Protein AF-A0A9R1AU68-F1 (afdb_monomer)

Structure (mmCIF, N/CA/C/O backbone):
data_AF-A0A9R1AU68-F1
#
_entry.id   AF-A0A9R1AU68-F1
#
loop_
_atom_site.group_PDB
_atom_site.id
_atom_site.type_symbol
_atom_site.label_atom_id
_atom_site.label_alt_id
_atom_site.label_comp_id
_atom_site.label_asym_id
_atom_site.label_entity_id
_atom_site.label_seq_id
_atom_site.pdbx_PDB_ins_code
_atom_site.Cartn_x
_atom_site.Cartn_y
_atom_site.Cartn_z
_atom_site.occupancy
_atom_site.B_iso_or_equiv
_atom_site.auth_seq_id
_atom_site.auth_comp_id
_atom_site.auth_asym_id
_atom_site.auth_atom_id
_atom_site.pdbx_PDB_model_num
ATOM 1 N N . MET A 1 1 ? 6.786 7.849 -30.539 1.00 40.97 1 MET A N 1
ATOM 2 C CA . MET A 1 1 ? 6.833 7.683 -29.072 1.00 40.97 1 MET A CA 1
ATOM 3 C C . MET A 1 1 ? 7.904 8.621 -28.549 1.00 40.97 1 MET A C 1
ATOM 5 O O . MET A 1 1 ? 9.066 8.434 -28.886 1.00 40.97 1 MET A O 1
ATOM 9 N N . SER A 1 2 ? 7.522 9.688 -27.854 1.00 47.50 2 SER A N 1
ATOM 10 C CA . SER A 1 2 ? 8.462 10.608 -27.208 1.00 47.50 2 SER A CA 1
ATOM 11 C C . SER A 1 2 ? 9.146 9.874 -26.053 1.00 47.50 2 SER A C 1
ATOM 13 O O . SER A 1 2 ? 8.562 9.689 -24.989 1.00 47.50 2 SER A O 1
ATOM 15 N N . ASN A 1 3 ? 10.365 9.390 -26.290 1.00 58.72 3 ASN A N 1
ATOM 16 C CA . ASN A 1 3 ? 11.184 8.774 -25.253 1.00 58.72 3 ASN A CA 1
ATOM 17 C C . ASN A 1 3 ? 11.688 9.873 -24.313 1.00 58.72 3 ASN A C 1
ATOM 19 O O . ASN A 1 3 ? 12.640 10.582 -24.629 1.00 58.72 3 ASN A O 1
ATOM 23 N N . LEU A 1 4 ? 11.021 10.021 -23.169 1.00 64.69 4 LEU A N 1
ATOM 24 C CA . LEU A 1 4 ? 11.494 10.838 -22.054 1.00 64.69 4 LEU A CA 1
ATOM 25 C C . LEU A 1 4 ? 12.807 10.236 -21.539 1.00 64.69 4 LEU A C 1
ATOM 27 O O . LEU A 1 4 ? 12.829 9.089 -21.092 1.00 64.69 4 LEU A O 1
ATOM 31 N N . TYR A 1 5 ? 13.900 10.994 -21.595 1.00 78.06 5 TYR A N 1
ATOM 32 C CA . TYR A 1 5 ? 15.223 10.534 -21.169 1.00 78.06 5 TYR A CA 1
ATOM 33 C C . TYR A 1 5 ? 15.871 11.528 -20.199 1.00 78.06 5 TYR A C 1
ATOM 35 O O . TYR A 1 5 ? 15.622 12.732 -20.239 1.00 78.06 5 TYR A O 1
ATOM 43 N N . GLY A 1 6 ? 16.720 11.027 -19.301 1.00 84.81 6 GLY A N 1
ATOM 44 C CA . GLY A 1 6 ? 17.531 11.866 -18.420 1.00 84.81 6 GLY A CA 1
ATOM 45 C C . GLY A 1 6 ? 16.727 12.624 -17.354 1.00 84.81 6 GLY A C 1
ATOM 46 O O . GLY A 1 6 ? 16.133 12.014 -16.465 1.00 84.81 6 GLY A O 1
ATOM 47 N N . MET A 1 7 ? 16.786 13.960 -17.385 1.00 83.31 7 MET A N 1
ATOM 48 C CA . MET A 1 7 ? 16.254 14.831 -16.326 1.00 83.31 7 MET A CA 1
ATOM 49 C C . MET A 1 7 ? 14.722 14.839 -16.282 1.00 83.31 7 MET A C 1
ATOM 51 O O . MET A 1 7 ? 14.153 14.719 -15.201 1.00 83.31 7 MET A O 1
ATOM 55 N N . GLU A 1 8 ? 14.058 14.910 -17.436 1.00 82.00 8 GLU A N 1
ATOM 56 C CA . GLU A 1 8 ? 12.591 14.954 -17.522 1.00 82.00 8 GLU A CA 1
ATOM 57 C C . GLU A 1 8 ? 11.957 13.688 -16.944 1.00 82.00 8 GLU A C 1
ATOM 59 O O . GLU A 1 8 ? 11.039 13.759 -16.127 1.00 82.00 8 GLU A O 1
ATOM 64 N N . LEU A 1 9 ? 12.513 12.522 -17.291 1.00 78.94 9 LEU A N 1
ATOM 65 C CA . LEU A 1 9 ? 12.066 11.240 -16.755 1.00 78.94 9 LEU A CA 1
ATOM 66 C C . LEU A 1 9 ? 12.232 11.183 -15.230 1.00 78.94 9 LEU A C 1
ATOM 68 O O . LEU A 1 9 ? 11.314 1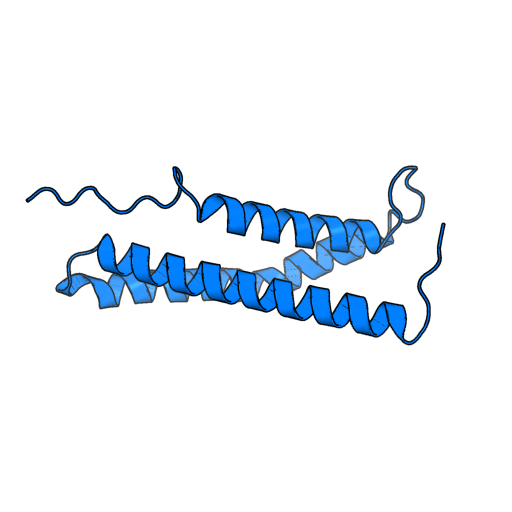0.771 -14.524 1.00 78.94 9 LEU A O 1
ATOM 72 N N . LYS A 1 10 ? 13.376 11.638 -14.702 1.00 81.38 10 LYS A N 1
ATOM 73 C CA . LYS A 1 10 ? 13.616 11.686 -13.251 1.00 81.38 10 LYS A CA 1
ATOM 74 C C . LYS A 1 10 ? 12.627 12.603 -12.536 1.00 81.38 10 LYS A C 1
ATOM 76 O O . LYS A 1 10 ? 12.128 12.227 -11.478 1.00 81.38 10 LYS A O 1
ATOM 81 N N . VAL A 1 11 ? 12.329 13.775 -13.102 1.00 86.38 11 VAL A N 1
ATOM 82 C CA . VAL A 1 11 ? 11.348 14.710 -12.532 1.00 86.38 11 VAL A CA 1
ATOM 83 C C . VAL A 1 11 ? 9.956 14.080 -12.518 1.00 86.38 11 VAL A C 1
ATOM 85 O O . VAL A 1 11 ? 9.316 14.063 -11.469 1.00 86.38 11 VAL A O 1
ATOM 88 N N . LEU A 1 12 ? 9.512 13.491 -13.632 1.00 84.75 12 LEU A N 1
ATOM 89 C CA . LEU A 1 12 ? 8.199 12.844 -13.717 1.00 84.75 12 LEU A CA 1
ATOM 90 C C . LEU A 1 12 ? 8.062 11.657 -12.759 1.00 84.75 12 LEU A C 1
ATOM 92 O O . LEU A 1 12 ? 7.053 11.553 -12.064 1.00 84.75 12 LEU A O 1
ATOM 96 N N . ILE A 1 13 ? 9.076 10.792 -12.668 1.00 82.81 13 ILE A N 1
ATOM 97 C CA . ILE A 1 13 ? 9.078 9.664 -11.723 1.00 82.81 13 ILE A CA 1
ATOM 98 C C . ILE A 1 13 ? 9.012 10.170 -10.280 1.00 82.81 13 ILE A C 1
ATOM 100 O O . ILE A 1 13 ? 8.318 9.578 -9.452 1.00 82.81 13 ILE A O 1
ATOM 104 N N . ASN A 1 14 ? 9.704 11.267 -9.964 1.00 87.25 14 ASN A N 1
ATOM 105 C CA . ASN A 1 14 ? 9.688 11.835 -8.621 1.00 87.25 14 ASN A CA 1
ATOM 106 C C . ASN A 1 14 ? 8.312 12.433 -8.284 1.00 87.25 14 ASN A C 1
ATOM 108 O O . ASN A 1 14 ? 7.751 12.112 -7.240 1.00 87.25 14 ASN A O 1
ATOM 112 N N . ILE A 1 15 ? 7.702 13.187 -9.205 1.00 87.00 15 ILE A N 1
ATOM 113 C CA . ILE A 1 15 ? 6.321 13.679 -9.055 1.00 87.00 15 ILE A CA 1
ATOM 114 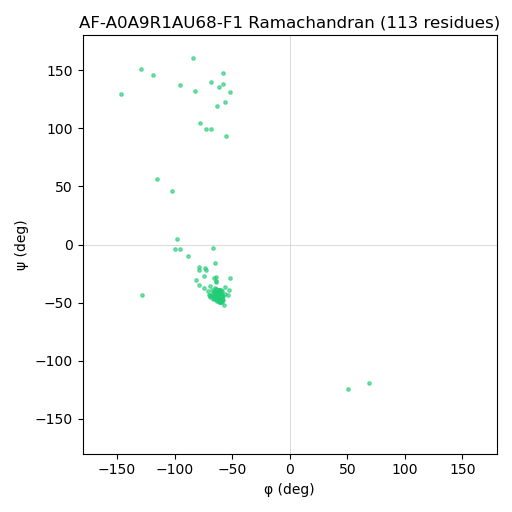C C . ILE A 1 15 ? 5.348 12.508 -8.863 1.00 87.00 15 ILE A C 1
ATOM 116 O O . ILE A 1 15 ? 4.544 12.522 -7.931 1.00 87.00 15 ILE A O 1
ATOM 120 N N . ALA A 1 16 ? 5.444 11.463 -9.689 1.00 82.69 16 ALA A N 1
ATOM 121 C CA . ALA A 1 16 ? 4.603 10.274 -9.567 1.00 82.69 16 ALA A CA 1
ATOM 122 C C . ALA A 1 16 ? 4.802 9.560 -8.217 1.00 82.69 16 ALA A C 1
ATOM 124 O O . ALA A 1 16 ? 3.835 9.126 -7.589 1.00 82.69 16 ALA A O 1
ATOM 125 N N . SER A 1 17 ? 6.043 9.485 -7.733 1.00 83.31 17 SER A N 1
ATOM 126 C CA . SER A 1 17 ? 6.372 8.894 -6.430 1.00 83.31 17 SER A CA 1
ATOM 127 C C . SER A 1 17 ? 5.813 9.720 -5.271 1.00 83.31 17 SER A C 1
ATOM 129 O O . SER A 1 17 ? 5.253 9.155 -4.332 1.00 83.31 17 SER A O 1
ATOM 131 N N . LEU A 1 18 ? 5.912 11.051 -5.345 1.00 89.81 18 LEU A N 1
ATOM 132 C CA . LEU A 1 18 ? 5.317 11.964 -4.368 1.00 89.81 18 LEU A CA 1
ATOM 133 C C . LEU A 1 18 ? 3.798 11.793 -4.314 1.00 89.81 18 LEU A C 1
ATOM 135 O O . LEU A 1 18 ? 3.255 11.579 -3.232 1.00 89.81 18 LEU A O 1
ATOM 139 N N . LEU A 1 19 ? 3.125 11.797 -5.468 1.00 84.50 19 LEU A N 1
ATOM 140 C CA . LEU A 1 19 ? 1.676 11.596 -5.549 1.00 84.50 19 LEU A CA 1
ATOM 141 C C . LEU A 1 19 ? 1.251 10.248 -4.960 1.00 84.50 19 LEU A C 1
ATOM 143 O O . LEU A 1 19 ? 0.313 10.191 -4.166 1.00 84.50 19 LEU A O 1
ATOM 147 N N . LYS A 1 20 ? 1.974 9.168 -5.278 1.00 81.50 20 LYS A N 1
ATOM 148 C CA . LYS A 1 20 ? 1.697 7.837 -4.723 1.00 81.50 20 LYS A CA 1
ATOM 149 C C . LYS A 1 20 ? 1.802 7.822 -3.196 1.00 81.50 20 LYS A C 1
ATOM 151 O O . LYS A 1 20 ? 0.926 7.274 -2.529 1.00 81.50 20 LYS A O 1
ATOM 156 N N . ASN A 1 21 ? 2.844 8.438 -2.639 1.00 86.81 21 ASN A N 1
ATOM 157 C CA . ASN A 1 21 ? 3.025 8.523 -1.189 1.00 86.81 21 ASN A CA 1
ATOM 158 C C . ASN A 1 21 ? 1.937 9.375 -0.526 1.00 86.81 21 ASN A C 1
ATOM 160 O O . ASN A 1 21 ? 1.420 8.989 0.522 1.00 86.81 21 ASN A O 1
ATOM 164 N N . MET A 1 22 ? 1.550 10.490 -1.152 1.00 88.69 22 MET A N 1
ATOM 165 C CA . MET A 1 22 ? 0.446 11.321 -0.672 1.00 88.69 22 MET A CA 1
ATOM 166 C C . MET A 1 22 ? -0.861 10.529 -0.628 1.00 88.69 22 MET A C 1
ATOM 168 O O . MET A 1 22 ? -1.505 10.499 0.416 1.00 88.69 22 MET A O 1
ATOM 172 N N . PHE A 1 23 ? -1.218 9.823 -1.704 1.00 83.38 23 PHE A N 1
ATOM 173 C CA . PHE A 1 23 ? -2.431 9.003 -1.729 1.00 83.38 23 PHE A CA 1
ATOM 174 C C . PHE A 1 23 ? -2.399 7.884 -0.688 1.00 83.38 23 PHE A C 1
ATOM 176 O O . PHE A 1 23 ? -3.378 7.700 0.032 1.00 83.38 23 PHE A O 1
ATOM 183 N N . ALA A 1 24 ? -1.274 7.181 -0.542 1.00 85.25 24 ALA A N 1
ATOM 184 C CA . ALA A 1 24 ? -1.131 6.140 0.475 1.00 85.25 24 ALA A CA 1
ATOM 185 C C . ALA A 1 24 ? -1.318 6.691 1.903 1.00 85.25 24 ALA A C 1
ATOM 187 O O . ALA A 1 24 ? -2.005 6.073 2.726 1.00 85.25 24 ALA A O 1
ATOM 188 N N . ALA A 1 25 ? -0.757 7.870 2.192 1.00 88.69 25 ALA A N 1
ATOM 189 C CA . ALA A 1 25 ? -0.939 8.545 3.473 1.00 88.69 25 ALA A CA 1
ATOM 190 C C . ALA A 1 25 ? -2.400 8.973 3.685 1.00 88.69 25 ALA A C 1
ATOM 192 O O . ALA A 1 25 ? -2.968 8.690 4.741 1.00 88.69 25 ALA A O 1
ATOM 193 N N . THR A 1 26 ? -3.034 9.585 2.679 1.00 87.31 26 THR A N 1
ATOM 194 C CA . THR A 1 26 ? -4.442 10.003 2.741 1.00 87.31 26 THR A CA 1
ATOM 195 C C . THR A 1 26 ? -5.373 8.823 3.012 1.00 87.31 26 THR A C 1
ATOM 197 O O . THR A 1 26 ? -6.203 8.917 3.914 1.00 87.31 26 THR A O 1
ATOM 200 N N . ILE A 1 27 ? -5.209 7.703 2.298 1.00 84.94 27 ILE A N 1
ATOM 201 C CA . ILE A 1 27 ? -6.020 6.489 2.490 1.00 84.94 27 ILE A CA 1
ATOM 202 C C . ILE A 1 27 ? -5.855 5.960 3.920 1.00 84.94 27 ILE A C 1
ATOM 204 O O . ILE A 1 27 ? -6.841 5.689 4.600 1.00 84.94 27 ILE A O 1
ATOM 208 N N . THR A 1 28 ? -4.615 5.866 4.410 1.00 87.19 28 THR A N 1
ATOM 209 C CA . THR A 1 28 ? -4.332 5.353 5.762 1.00 87.19 28 THR A CA 1
ATOM 210 C C . THR A 1 28 ? -4.981 6.224 6.840 1.00 87.19 28 THR A C 1
ATOM 212 O O . THR A 1 28 ? -5.634 5.712 7.751 1.00 87.19 28 THR A O 1
ATOM 215 N N . ILE A 1 29 ? -4.844 7.547 6.726 1.00 88.31 29 ILE A N 1
ATOM 216 C CA . ILE A 1 29 ? -5.424 8.497 7.682 1.00 88.31 29 ILE A CA 1
ATOM 217 C C . ILE A 1 29 ? -6.955 8.443 7.632 1.00 88.31 29 ILE A C 1
ATOM 219 O O . ILE A 1 29 ? -7.592 8.352 8.682 1.00 88.31 29 ILE A O 1
ATOM 223 N N . ALA A 1 30 ? -7.547 8.453 6.435 1.00 86.31 30 ALA A N 1
ATOM 224 C CA . ALA A 1 30 ? -8.994 8.367 6.263 1.00 86.31 30 ALA A CA 1
ATOM 225 C C . ALA A 1 30 ? -9.555 7.074 6.876 1.00 86.31 30 ALA A C 1
ATOM 227 O O . ALA A 1 30 ? -10.492 7.135 7.672 1.00 86.31 30 ALA A O 1
ATOM 228 N N . CYS A 1 31 ? -8.939 5.922 6.596 1.00 84.94 31 CYS A N 1
ATOM 229 C CA . CYS A 1 31 ? -9.321 4.641 7.189 1.00 84.94 31 CYS A CA 1
ATOM 230 C C . CYS A 1 31 ? -9.247 4.662 8.720 1.00 84.94 31 CYS A C 1
ATOM 232 O O . CYS A 1 31 ? -10.188 4.216 9.375 1.00 84.94 31 CYS A O 1
ATOM 234 N N . ASN A 1 32 ? -8.186 5.224 9.304 1.00 87.94 32 ASN A N 1
ATOM 235 C CA . ASN A 1 32 ? -8.063 5.325 10.759 1.00 87.94 32 ASN A CA 1
ATOM 236 C C . ASN A 1 32 ? -9.149 6.224 11.370 1.00 87.94 32 ASN A C 1
ATOM 238 O O . ASN A 1 32 ? -9.684 5.906 12.433 1.00 87.94 32 ASN A O 1
ATOM 242 N N . ILE A 1 33 ? -9.514 7.329 10.714 1.00 88.56 33 ILE A N 1
ATOM 243 C CA . ILE A 1 33 ? -10.614 8.195 11.170 1.00 88.56 33 ILE A CA 1
ATOM 244 C C . ILE A 1 33 ? -11.943 7.430 11.131 1.00 88.56 33 ILE A C 1
ATOM 246 O O . ILE A 1 33 ? -12.674 7.424 12.121 1.00 88.56 33 ILE A O 1
ATOM 250 N N . LEU A 1 34 ? -12.232 6.748 10.020 1.00 85.50 34 LEU A N 1
ATOM 251 C CA . LEU A 1 34 ? -13.470 5.985 9.837 1.00 85.50 34 LEU A CA 1
ATOM 252 C C . LEU A 1 34 ? -13.594 4.832 10.838 1.00 85.50 34 LEU A C 1
ATOM 254 O O . LEU A 1 34 ? -14.670 4.623 11.399 1.00 85.50 34 LEU A O 1
ATOM 258 N N . GLN A 1 35 ? -12.502 4.114 11.109 1.00 86.81 35 GLN A N 1
ATOM 259 C CA . GLN A 1 35 ? -12.474 3.042 12.106 1.00 86.81 35 GLN A CA 1
ATOM 260 C C . GLN A 1 35 ? -12.788 3.583 13.500 1.00 86.81 35 GLN A C 1
ATOM 262 O O . GLN A 1 35 ? -13.690 3.078 14.163 1.00 86.81 35 GLN A O 1
ATOM 267 N N . ASN A 1 36 ? -12.122 4.665 13.916 1.00 87.88 36 ASN A N 1
ATOM 268 C CA . ASN A 1 36 ? -12.375 5.281 15.219 1.00 87.88 36 ASN A CA 1
ATOM 269 C C . ASN A 1 36 ? -13.797 5.854 15.336 1.00 87.88 36 ASN A C 1
ATOM 271 O O . ASN A 1 36 ? -14.372 5.845 16.424 1.00 87.88 36 ASN A O 1
ATOM 275 N N . ALA A 1 37 ? -14.382 6.341 14.241 1.00 86.62 37 ALA A N 1
ATOM 276 C CA . ALA A 1 37 ? -15.762 6.819 14.222 1.00 86.62 37 ALA A CA 1
ATOM 277 C C . ALA A 1 37 ? -16.805 5.691 14.259 1.00 86.62 37 ALA A C 1
ATOM 279 O O . ALA A 1 37 ? -17.912 5.909 14.743 1.00 86.62 37 ALA A O 1
ATOM 280 N N . SER A 1 38 ? -16.456 4.504 13.760 1.00 84.94 38 SER A N 1
ATOM 281 C CA . SER A 1 38 ? -17.373 3.360 13.663 1.00 84.94 38 SER A CA 1
ATOM 282 C C . SER A 1 38 ? -17.397 2.487 14.918 1.00 84.94 38 SER A C 1
ATOM 284 O O . SER A 1 38 ? -18.256 1.616 15.027 1.00 84.94 38 SER A O 1
ATOM 286 N N . VAL A 1 39 ? -16.474 2.702 15.863 1.00 86.00 39 VAL A N 1
ATOM 287 C CA . VAL A 1 39 ? -16.383 1.917 17.101 1.00 86.00 39 VAL A CA 1
ATOM 288 C C . VAL A 1 39 ? -16.578 2.773 18.362 1.00 86.00 39 VAL A C 1
ATOM 290 O O . VAL A 1 39 ? -16.135 3.929 18.404 1.00 86.00 39 VAL A O 1
ATOM 293 N N . PRO A 1 40 ? -17.191 2.218 19.427 1.00 87.56 40 PRO A N 1
ATOM 294 C CA . PRO A 1 40 ? -17.257 2.867 20.733 1.00 87.56 40 PRO A CA 1
ATOM 295 C C . PRO A 1 40 ? -15.859 3.178 21.281 1.00 87.56 40 PRO A C 1
ATOM 297 O O . PRO A 1 40 ? -14.913 2.418 21.063 1.00 87.56 40 PRO A O 1
ATOM 300 N N . GLN A 1 41 ? -15.728 4.276 22.033 1.00 85.94 41 GLN A N 1
ATOM 301 C CA . GLN A 1 41 ? -14.441 4.763 22.554 1.00 85.94 41 GLN A CA 1
ATOM 302 C C . GLN A 1 41 ? -13.660 3.689 23.330 1.00 85.94 41 GLN A C 1
ATOM 304 O O . GLN A 1 41 ? -12.444 3.603 23.174 1.00 85.94 41 GLN A O 1
ATOM 309 N N . GLU A 1 42 ? -14.341 2.852 24.120 1.00 93.06 42 GLU A N 1
ATOM 310 C CA . GLU A 1 42 ? -13.714 1.782 24.915 1.00 93.06 42 GLU A CA 1
ATOM 311 C C . GLU A 1 42 ? -13.043 0.701 24.044 1.00 93.06 42 GLU A C 1
ATOM 313 O O . GLU A 1 42 ? -12.057 0.094 24.455 1.00 93.06 42 GLU A O 1
ATOM 318 N N . GLN A 1 43 ? -13.538 0.489 22.817 1.00 89.75 43 GLN A N 1
ATOM 319 C CA . GLN A 1 43 ? -13.073 -0.566 21.911 1.00 89.75 43 GLN A CA 1
ATOM 320 C C . GLN A 1 43 ? -12.089 -0.056 20.852 1.00 89.75 43 GLN A C 1
ATOM 322 O O . GLN A 1 43 ? -11.524 -0.859 20.109 1.00 89.75 43 GLN A O 1
ATOM 327 N N . ARG A 1 44 ? -11.819 1.258 20.791 1.00 90.50 44 ARG A N 1
ATOM 328 C CA . ARG A 1 44 ? -10.875 1.852 19.820 1.00 90.50 44 ARG A CA 1
ATOM 329 C C . ARG A 1 44 ? -9.481 1.243 19.903 1.00 90.50 44 ARG A C 1
ATOM 331 O O . ARG A 1 44 ? -8.852 1.041 18.871 1.00 90.50 44 ARG A O 1
ATOM 338 N N . GLY A 1 45 ? -9.010 0.906 21.106 1.00 89.44 45 GLY A N 1
ATOM 339 C CA . GLY A 1 45 ? -7.715 0.244 21.292 1.00 89.44 45 GLY A CA 1
ATOM 340 C C . GLY A 1 45 ? -7.652 -1.132 20.623 1.00 89.44 45 GLY A C 1
ATOM 341 O O . GLY A 1 45 ? -6.704 -1.420 19.896 1.00 89.44 45 GLY A O 1
ATOM 342 N N . VAL A 1 46 ? -8.695 -1.949 20.802 1.00 92.00 46 VAL A N 1
ATOM 343 C CA . VAL A 1 46 ? -8.798 -3.284 20.189 1.00 92.00 46 VAL A CA 1
ATOM 344 C C . VAL A 1 46 ? -8.979 -3.173 18.675 1.00 92.00 46 VAL A C 1
ATOM 346 O O . VAL A 1 46 ? -8.275 -3.848 17.926 1.00 92.00 46 VAL A O 1
ATOM 349 N N . ALA A 1 47 ? -9.859 -2.280 18.213 1.00 90.06 47 ALA A N 1
ATOM 350 C CA . ALA A 1 47 ? -10.110 -2.060 16.790 1.00 90.06 47 ALA A CA 1
ATOM 351 C C . ALA A 1 47 ? -8.848 -1.589 16.044 1.00 90.06 47 ALA A C 1
ATOM 353 O O . ALA A 1 47 ? -8.480 -2.170 15.021 1.00 90.06 47 ALA A O 1
ATOM 354 N N . ASN A 1 48 ? -8.133 -0.597 16.590 1.00 91.56 48 ASN A N 1
ATOM 355 C CA . ASN A 1 48 ? -6.868 -0.128 16.020 1.00 91.56 48 ASN A CA 1
ATOM 356 C C . ASN A 1 48 ? -5.787 -1.221 16.080 1.00 91.56 48 ASN A C 1
ATOM 358 O O . ASN A 1 48 ? -5.032 -1.378 15.124 1.00 91.56 48 ASN A O 1
ATOM 362 N N . GLY A 1 49 ? -5.740 -2.015 17.157 1.00 92.00 49 GLY A N 1
ATOM 363 C CA . GLY A 1 49 ? -4.842 -3.166 17.271 1.00 92.00 49 GLY A CA 1
ATOM 364 C C . GLY A 1 49 ? -5.045 -4.181 16.142 1.00 92.00 49 GLY A C 1
ATOM 365 O O . GLY A 1 49 ? -4.096 -4.493 15.427 1.00 92.00 49 GLY A O 1
ATOM 366 N N . ILE A 1 50 ? -6.287 -4.624 15.914 1.00 92.62 50 ILE A N 1
ATOM 367 C CA . ILE A 1 50 ? -6.636 -5.562 14.830 1.00 92.62 50 ILE A CA 1
ATOM 368 C C . ILE A 1 50 ? -6.267 -4.977 13.461 1.00 92.62 50 ILE A C 1
ATOM 370 O O . ILE A 1 50 ? -5.668 -5.664 12.632 1.00 92.62 50 ILE A O 1
ATOM 374 N N . SER A 1 51 ? -6.589 -3.703 13.238 1.00 90.56 51 SER A N 1
ATOM 375 C CA . SER A 1 51 ? -6.294 -2.990 11.993 1.00 90.56 51 SER A CA 1
ATOM 376 C C . SER A 1 51 ? -4.794 -2.954 11.683 1.00 90.56 51 SER A C 1
ATOM 378 O O . SER A 1 51 ? -4.368 -3.334 10.589 1.00 90.56 51 SER A O 1
ATOM 380 N N . VAL A 1 52 ? -3.964 -2.590 12.666 1.00 92.19 52 VAL A N 1
ATOM 381 C CA . VAL A 1 52 ? -2.502 -2.531 12.508 1.00 92.19 52 VAL A CA 1
ATOM 382 C C . VAL A 1 52 ? -1.890 -3.929 12.363 1.00 92.19 52 VAL A C 1
ATOM 384 O O . VAL A 1 52 ? -0.956 -4.107 11.572 1.00 92.19 52 VAL A O 1
ATOM 387 N N . THR A 1 53 ? -2.418 -4.941 13.058 1.00 94.50 53 THR A N 1
ATOM 388 C CA . THR A 1 53 ? -1.998 -6.340 12.874 1.00 94.50 53 THR A CA 1
ATOM 389 C C . THR A 1 53 ? -2.282 -6.817 11.452 1.00 94.50 53 THR A C 1
ATOM 391 O O . THR A 1 53 ? -1.379 -7.335 10.793 1.00 94.50 53 THR A O 1
ATOM 394 N N . LEU A 1 54 ? -3.493 -6.585 10.940 1.00 90.94 54 LEU A N 1
ATOM 395 C CA . LEU A 1 54 ? -3.864 -6.959 9.576 1.00 90.94 54 LEU A CA 1
ATOM 396 C C . LEU A 1 54 ? -2.997 -6.229 8.541 1.00 90.94 54 LEU A C 1
ATOM 398 O O . LEU A 1 54 ? -2.467 -6.856 7.622 1.00 90.94 54 LEU A O 1
ATOM 402 N N . MET A 1 55 ? -2.776 -4.923 8.729 1.00 90.25 55 MET A N 1
ATOM 403 C CA . MET A 1 55 ? -1.876 -4.133 7.883 1.00 90.25 55 MET A CA 1
ATOM 404 C C . MET A 1 55 ? -0.464 -4.733 7.854 1.00 90.25 55 MET A C 1
ATOM 406 O O . MET A 1 55 ? 0.152 -4.822 6.793 1.00 90.25 55 MET A O 1
ATOM 410 N N . SER A 1 56 ? 0.045 -5.171 9.005 1.00 93.44 56 SER A N 1
ATOM 411 C CA . SER A 1 56 ? 1.387 -5.748 9.127 1.00 93.44 56 SER A CA 1
ATOM 412 C C . SER A 1 56 ? 1.503 -7.095 8.413 1.00 93.44 56 SER A C 1
ATOM 414 O O . SER A 1 56 ? 2.501 -7.328 7.732 1.00 93.44 56 SER A O 1
ATOM 416 N N . ILE A 1 57 ? 0.470 -7.942 8.482 1.00 94.44 57 ILE A N 1
ATOM 417 C CA . ILE A 1 57 ? 0.402 -9.198 7.717 1.00 94.44 57 ILE A CA 1
ATOM 418 C C . ILE A 1 57 ? 0.470 -8.904 6.214 1.00 94.44 57 ILE A C 1
ATOM 420 O O . ILE A 1 57 ? 1.308 -9.471 5.513 1.00 94.44 57 ILE A O 1
ATOM 424 N N . PHE A 1 58 ? -0.342 -7.966 5.714 1.00 89.75 58 PHE A N 1
ATOM 425 C CA . PHE A 1 58 ? -0.290 -7.581 4.301 1.00 89.75 58 PHE A CA 1
ATOM 426 C C . PHE A 1 58 ? 1.075 -7.010 3.904 1.00 89.75 58 PHE A C 1
ATOM 428 O O . PHE A 1 58 ? 1.587 -7.349 2.839 1.00 89.75 58 PHE A O 1
ATOM 435 N N . LYS A 1 59 ? 1.712 -6.203 4.763 1.00 88.19 59 LYS A N 1
ATOM 436 C CA . LYS A 1 59 ? 3.072 -5.690 4.520 1.00 88.19 59 LYS A CA 1
ATOM 437 C C . LYS A 1 59 ? 4.135 -6.791 4.515 1.00 88.19 59 LYS A C 1
ATOM 439 O O . LYS A 1 59 ? 5.129 -6.630 3.817 1.00 88.19 59 LYS A O 1
ATOM 444 N N . ALA A 1 60 ? 3.940 -7.883 5.252 1.00 94.00 60 ALA A N 1
ATOM 445 C CA . ALA A 1 60 ? 4.851 -9.027 5.244 1.00 94.00 60 ALA A CA 1
ATOM 446 C C . ALA A 1 60 ? 4.718 -9.872 3.965 1.00 94.00 60 ALA A C 1
ATOM 448 O O . ALA A 1 60 ? 5.719 -10.345 3.435 1.00 94.00 60 ALA A O 1
ATOM 449 N N . VAL A 1 61 ? 3.496 -10.032 3.444 1.00 92.62 61 VAL A N 1
ATOM 450 C CA . VAL A 1 61 ? 3.227 -10.821 2.226 1.00 92.62 61 VAL A CA 1
ATOM 451 C C . VAL A 1 61 ? 3.504 -10.017 0.948 1.00 92.62 61 VAL A C 1
ATOM 453 O O . VAL A 1 61 ? 3.921 -10.582 -0.063 1.00 92.62 61 VAL A O 1
ATOM 456 N N . ALA A 1 62 ? 3.329 -8.693 0.988 1.00 88.25 62 ALA A N 1
ATOM 457 C CA . ALA A 1 62 ? 3.452 -7.823 -0.181 1.00 88.25 62 ALA A CA 1
ATOM 458 C C . ALA A 1 62 ? 4.782 -7.955 -0.957 1.00 88.25 62 ALA A C 1
ATOM 460 O O . ALA A 1 62 ? 4.708 -8.019 -2.185 1.00 88.25 62 ALA A O 1
ATOM 461 N N . PRO A 1 63 ? 5.976 -8.043 -0.329 1.00 90.00 63 PRO A N 1
ATOM 462 C CA . PRO A 1 63 ? 7.233 -8.229 -1.057 1.00 90.00 63 PRO A CA 1
ATOM 463 C C . PRO A 1 63 ? 7.282 -9.537 -1.852 1.00 90.00 63 PRO A C 1
ATOM 465 O O . PRO A 1 63 ? 7.754 -9.541 -2.987 1.00 90.00 63 PRO A O 1
ATOM 468 N N . ALA A 1 64 ? 6.756 -10.631 -1.292 1.00 92.25 64 ALA A N 1
ATOM 469 C CA . ALA A 1 64 ? 6.719 -11.925 -1.969 1.00 92.25 64 ALA A CA 1
ATOM 470 C C . ALA A 1 64 ? 5.780 -11.884 -3.183 1.00 92.25 64 ALA A C 1
ATOM 472 O O . ALA A 1 64 ? 6.174 -12.266 -4.286 1.00 92.25 64 ALA A O 1
ATOM 473 N N . THR A 1 65 ? 4.572 -11.339 -3.012 1.00 88.75 65 THR A N 1
ATOM 474 C CA . THR A 1 65 ? 3.616 -11.170 -4.116 1.00 88.75 65 THR A CA 1
ATOM 475 C C . THR A 1 65 ? 4.166 -10.243 -5.199 1.00 88.75 65 THR A C 1
ATOM 477 O O . THR A 1 65 ? 4.038 -10.545 -6.383 1.00 88.75 65 THR A O 1
ATOM 480 N N . ALA A 1 66 ? 4.821 -9.142 -4.816 1.00 87.19 66 ALA A N 1
ATOM 481 C CA . ALA A 1 66 ? 5.459 -8.228 -5.759 1.00 87.19 66 ALA A CA 1
ATOM 482 C C . ALA A 1 66 ? 6.590 -8.910 -6.545 1.00 87.19 66 ALA A C 1
ATOM 484 O O . ALA A 1 66 ? 6.691 -8.700 -7.749 1.00 87.19 66 ALA A O 1
ATOM 485 N N . GLY A 1 67 ? 7.397 -9.758 -5.897 1.00 88.31 67 GLY A N 1
ATOM 486 C CA . GLY A 1 67 ? 8.461 -10.520 -6.555 1.00 88.31 67 GLY A CA 1
ATOM 487 C C . GLY A 1 67 ? 7.937 -11.524 -7.584 1.00 88.31 67 GLY A C 1
ATOM 488 O O . GLY A 1 67 ? 8.452 -11.577 -8.699 1.00 88.31 67 GLY A O 1
ATOM 489 N N . ILE A 1 68 ? 6.874 -12.264 -7.253 1.00 89.31 68 ILE A N 1
ATOM 490 C CA . ILE A 1 68 ? 6.212 -13.187 -8.194 1.00 89.31 68 ILE A CA 1
ATOM 491 C C . ILE A 1 68 ? 5.659 -12.414 -9.395 1.00 89.31 68 ILE A C 1
ATOM 493 O O . ILE A 1 68 ? 5.882 -12.796 -10.543 1.00 89.31 68 ILE A O 1
ATOM 497 N N . LEU A 1 69 ? 4.974 -11.299 -9.130 1.00 86.56 69 LEU A N 1
ATOM 498 C CA . LEU A 1 69 ? 4.391 -10.460 -10.170 1.00 86.56 69 LEU A CA 1
ATOM 499 C C . LEU A 1 69 ? 5.458 -9.859 -11.090 1.00 86.56 69 LEU A C 1
ATOM 501 O O . LEU A 1 69 ? 5.266 -9.811 -12.302 1.00 86.56 69 LEU A O 1
ATOM 505 N N . PHE A 1 70 ? 6.583 -9.433 -10.517 1.00 84.81 70 PHE A N 1
ATOM 506 C CA . PHE A 1 70 ? 7.727 -8.922 -11.261 1.00 84.81 70 PHE A CA 1
ATOM 507 C C . PHE A 1 70 ? 8.354 -10.012 -12.137 1.00 84.81 70 PHE A C 1
ATOM 509 O O . PHE A 1 70 ? 8.574 -9.776 -13.322 1.00 84.81 70 PHE A O 1
ATOM 516 N N . SER A 1 71 ? 8.561 -11.219 -11.596 1.00 87.06 71 SER A N 1
ATOM 517 C CA . SER A 1 71 ? 9.083 -12.359 -12.362 1.00 87.06 71 SER A CA 1
ATOM 518 C C . SER A 1 71 ? 8.185 -12.695 -13.555 1.00 87.06 71 SER A C 1
ATOM 520 O O . SER A 1 71 ? 8.675 -12.837 -14.670 1.00 87.06 71 SER A O 1
ATOM 522 N N . TRP A 1 72 ? 6.865 -12.731 -13.352 1.00 84.44 72 TRP A N 1
ATOM 523 C CA . TRP A 1 72 ? 5.901 -12.946 -14.434 1.00 84.44 72 TRP A CA 1
ATOM 524 C C . TRP A 1 72 ? 5.907 -11.805 -15.465 1.00 84.44 72 TRP A C 1
ATOM 526 O O . TRP A 1 72 ? 5.856 -12.048 -16.670 1.00 84.44 72 TRP A O 1
ATOM 536 N N . SER A 1 73 ? 6.014 -10.551 -15.013 1.00 82.12 73 SER A N 1
ATOM 537 C CA . SER A 1 73 ? 6.111 -9.378 -15.893 1.00 82.12 73 SER A CA 1
ATOM 538 C C . SER A 1 73 ? 7.339 -9.464 -16.808 1.00 82.12 73 SER A C 1
ATOM 540 O O . SER A 1 73 ? 7.244 -9.138 -17.989 1.00 82.12 73 SER A O 1
ATOM 542 N N . GLN A 1 74 ? 8.464 -9.957 -16.283 1.00 80.56 74 GLN A N 1
ATOM 543 C CA . GLN A 1 74 ? 9.717 -10.148 -17.021 1.00 80.56 74 GLN A CA 1
ATOM 544 C C . GLN A 1 74 ? 9.671 -11.317 -18.018 1.00 80.56 74 GLN A C 1
ATOM 546 O O . GLN A 1 74 ? 10.429 -11.321 -18.981 1.00 80.56 74 GLN A O 1
ATOM 551 N N . GLU A 1 75 ? 8.781 -12.294 -17.848 1.00 79.06 75 GLU A N 1
ATOM 552 C CA . GLU A 1 75 ? 8.567 -13.356 -18.845 1.00 79.06 75 GLU A CA 1
ATOM 553 C C . GLU A 1 75 ? 7.696 -12.881 -20.026 1.00 79.06 75 GLU A C 1
ATOM 555 O O . GLU A 1 75 ? 7.788 -13.417 -21.129 1.00 79.06 75 GLU A O 1
ATOM 560 N N . ASN A 1 76 ? 6.892 -11.828 -19.836 1.00 69.69 76 ASN A N 1
ATOM 561 C CA . ASN A 1 76 ? 5.918 -11.317 -20.811 1.00 69.69 76 ASN A CA 1
ATOM 562 C C . ASN A 1 76 ? 6.410 -10.056 -21.555 1.00 69.69 76 ASN A C 1
ATOM 564 O O . ASN A 1 76 ? 5.682 -9.077 -21.727 1.00 69.69 76 ASN A O 1
ATOM 568 N N . ILE A 1 77 ? 7.658 -10.065 -22.033 1.00 65.19 77 ILE A N 1
ATOM 569 C CA . ILE A 1 77 ? 8.266 -8.917 -22.741 1.00 65.19 77 ILE A CA 1
ATOM 570 C C . ILE A 1 77 ? 7.698 -8.752 -24.169 1.00 65.19 77 ILE A C 1
ATOM 572 O O . ILE A 1 77 ? 7.761 -7.667 -24.743 1.00 65.19 77 I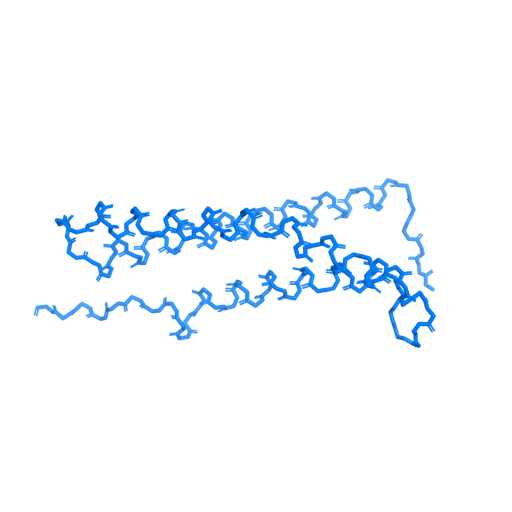LE A O 1
ATOM 576 N N . THR A 1 78 ? 7.104 -9.802 -24.747 1.00 60.19 78 THR A N 1
ATOM 577 C CA . THR A 1 78 ? 6.699 -9.868 -26.169 1.00 60.19 78 THR A CA 1
ATOM 578 C C . THR A 1 78 ? 5.218 -9.551 -26.443 1.00 60.19 78 THR A C 1
ATOM 580 O O . THR A 1 78 ? 4.760 -9.695 -27.575 1.00 60.19 78 T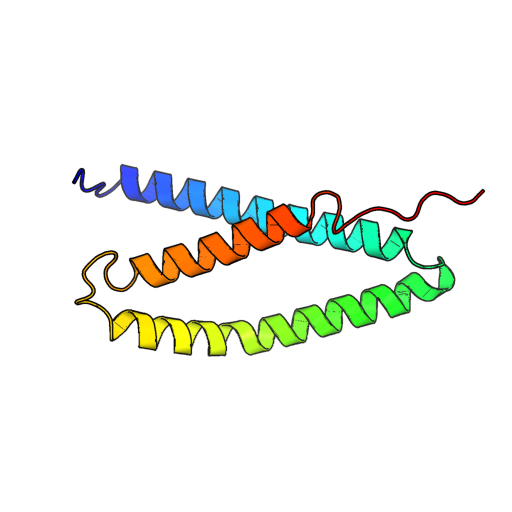HR A O 1
ATOM 583 N N . GLY A 1 79 ? 4.443 -9.148 -25.431 1.00 57.06 79 GLY A N 1
ATOM 584 C CA . GLY A 1 79 ? 3.000 -8.902 -25.556 1.00 57.06 79 GLY A CA 1
A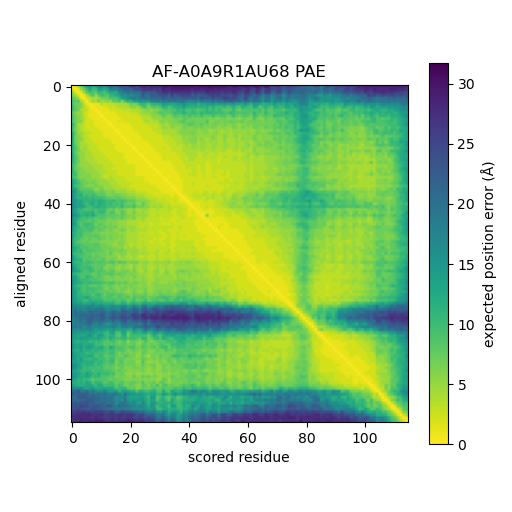TOM 585 C C . GLY A 1 79 ? 2.639 -7.686 -26.426 1.00 57.06 79 GLY A C 1
ATOM 586 O O . GLY A 1 79 ? 3.251 -6.628 -26.326 1.00 57.06 79 GLY A O 1
ATOM 587 N N . LEU A 1 80 ? 1.587 -7.818 -27.244 1.00 53.03 80 LEU A N 1
ATOM 588 C CA . LEU A 1 80 ? 1.178 -6.888 -28.315 1.00 53.03 80 LEU A CA 1
ATOM 589 C C . LEU A 1 80 ? 0.685 -5.487 -27.851 1.00 53.03 80 LEU A C 1
ATOM 591 O O . LEU A 1 80 ? 0.357 -4.666 -28.703 1.00 53.03 80 LEU A O 1
ATOM 595 N N . PHE A 1 81 ? 0.592 -5.201 -26.539 1.00 56.81 81 PHE A N 1
ATOM 596 C CA . PHE A 1 81 ? -0.026 -3.961 -26.017 1.00 56.81 81 PHE A CA 1
ATOM 597 C C . PHE A 1 81 ? 0.834 -3.169 -25.008 1.00 56.81 81 PHE A C 1
ATOM 599 O O . PHE A 1 81 ? 0.932 -1.952 -25.131 1.00 56.81 81 PHE A O 1
ATOM 606 N N . LEU A 1 82 ? 1.493 -3.820 -24.040 1.00 60.47 82 LEU A N 1
ATOM 607 C CA . LEU A 1 82 ? 2.389 -3.202 -23.045 1.00 60.47 82 LEU A CA 1
ATOM 608 C C . LEU A 1 82 ? 3.508 -4.200 -22.718 1.00 60.47 82 LEU A C 1
ATOM 610 O O . LEU A 1 82 ? 3.206 -5.352 -22.432 1.00 60.47 82 LEU A O 1
ATOM 614 N N . ALA A 1 83 ? 4.776 -3.790 -22.778 1.00 64.75 83 ALA A N 1
ATOM 615 C CA . ALA A 1 83 ? 5.919 -4.690 -22.593 1.00 64.75 83 ALA A CA 1
ATOM 616 C C . ALA A 1 83 ? 6.444 -4.676 -21.148 1.00 64.75 83 ALA A C 1
ATOM 618 O O . ALA A 1 83 ? 6.622 -3.601 -20.567 1.00 64.75 83 ALA A O 1
ATOM 619 N N . GLY A 1 84 ? 6.751 -5.862 -20.611 1.00 70.75 84 GLY A N 1
ATOM 620 C CA . GLY A 1 84 ? 7.610 -6.046 -19.436 1.00 70.75 84 GLY A CA 1
ATOM 621 C C . GLY A 1 84 ? 7.232 -5.174 -18.237 1.00 70.75 84 GLY A C 1
ATOM 622 O O . GLY A 1 84 ? 6.087 -5.176 -17.787 1.00 70.75 84 GLY A O 1
ATOM 623 N N . ASP A 1 85 ? 8.194 -4.395 -17.742 1.00 71.56 85 ASP A N 1
ATOM 624 C CA . ASP A 1 85 ? 8.070 -3.516 -16.569 1.00 71.56 85 ASP A CA 1
ATOM 625 C C .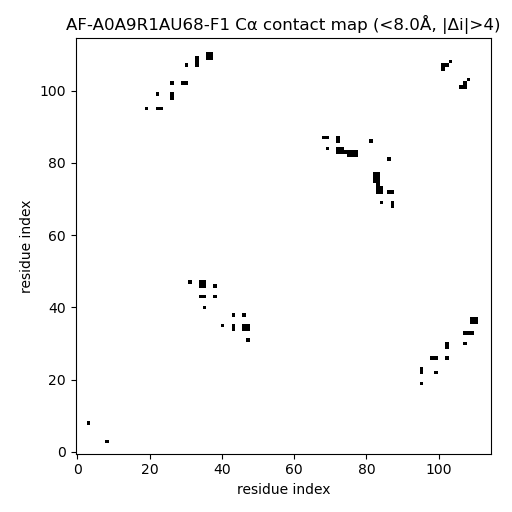 ASP A 1 85 ? 6.870 -2.554 -16.605 1.00 71.56 85 ASP A C 1
ATOM 627 O O . ASP A 1 85 ? 6.322 -2.209 -15.552 1.00 71.56 85 ASP A O 1
ATOM 631 N N . LEU A 1 86 ? 6.409 -2.131 -17.792 1.00 76.31 86 LEU A N 1
ATOM 632 C CA . LEU A 1 86 ? 5.249 -1.238 -17.897 1.00 76.31 86 LEU A CA 1
ATOM 633 C C . LEU A 1 86 ? 3.962 -1.904 -17.385 1.00 76.31 86 LEU A C 1
ATOM 635 O O . LEU A 1 86 ? 3.106 -1.212 -16.830 1.00 76.31 86 LEU A O 1
ATOM 639 N N . ILE A 1 87 ? 3.835 -3.230 -17.522 1.00 77.69 87 ILE A N 1
ATOM 640 C CA . ILE A 1 87 ? 2.701 -3.998 -16.987 1.00 77.69 87 ILE A CA 1
ATOM 641 C C . ILE A 1 87 ? 2.717 -3.947 -15.456 1.00 77.69 87 ILE A C 1
ATOM 643 O O . ILE A 1 87 ? 1.682 -3.678 -14.842 1.00 77.69 87 ILE A O 1
ATOM 647 N N . MET A 1 88 ? 3.885 -4.125 -14.828 1.00 79.81 88 MET A N 1
ATOM 648 C CA . MET A 1 88 ? 4.026 -4.008 -13.374 1.00 79.81 88 MET A CA 1
ATOM 649 C C . MET A 1 88 ? 3.644 -2.603 -12.894 1.00 79.81 88 MET A C 1
ATOM 651 O O . MET A 1 88 ? 2.871 -2.461 -11.941 1.00 79.81 88 MET A O 1
ATOM 655 N N . PHE A 1 89 ? 4.139 -1.555 -13.561 1.00 77.81 89 PHE A N 1
ATOM 656 C CA . PHE A 1 89 ? 3.769 -0.181 -13.221 1.00 77.81 89 PHE A CA 1
ATOM 657 C C . PHE A 1 89 ? 2.268 0.057 -13.376 1.00 77.81 89 PHE A C 1
ATOM 659 O O . PHE A 1 89 ? 1.662 0.652 -12.483 1.00 77.81 89 PHE A O 1
ATOM 666 N N . LEU A 1 90 ? 1.648 -0.428 -14.452 1.00 81.06 90 LEU A N 1
ATOM 667 C CA . LEU A 1 90 ? 0.206 -0.312 -14.644 1.00 81.06 90 LEU A CA 1
ATOM 668 C C . LEU A 1 90 ? -0.564 -1.015 -13.518 1.00 81.06 90 LEU A C 1
ATOM 670 O O . LEU A 1 90 ? -1.456 -0.409 -12.930 1.00 81.06 90 LEU A O 1
ATOM 674 N N . MET A 1 91 ? -0.186 -2.245 -13.163 1.00 80.94 91 MET A N 1
ATOM 675 C CA . MET A 1 91 ? -0.836 -3.014 -12.093 1.00 80.94 91 MET A CA 1
ATOM 676 C C . MET A 1 91 ? -0.734 -2.302 -10.741 1.00 80.94 91 MET A C 1
ATOM 678 O O . MET A 1 91 ? -1.736 -2.145 -10.042 1.00 80.94 91 MET A O 1
ATOM 682 N N . LEU A 1 92 ? 0.450 -1.789 -10.394 1.00 81.12 92 LEU A N 1
ATOM 683 C CA . LEU A 1 92 ? 0.654 -1.037 -9.154 1.00 81.12 92 LEU A CA 1
ATOM 684 C C . LEU A 1 92 ? -0.156 0.268 -9.116 1.00 81.12 92 LEU A C 1
ATOM 686 O O . LEU A 1 92 ? -0.687 0.628 -8.063 1.00 81.12 92 LEU A O 1
ATOM 690 N N . ASN A 1 93 ? -0.263 0.977 -10.242 1.00 81.44 93 ASN A N 1
ATOM 691 C CA . ASN A 1 93 ? -1.064 2.198 -10.330 1.00 81.44 93 ASN A CA 1
ATOM 692 C C . ASN A 1 93 ? -2.568 1.897 -10.278 1.00 81.44 93 ASN A C 1
ATOM 694 O O . ASN A 1 93 ? -3.288 2.596 -9.571 1.00 81.44 93 ASN A O 1
ATOM 698 N N . MET A 1 94 ? -3.039 0.829 -10.931 1.00 83.94 94 MET A N 1
ATOM 699 C CA . MET A 1 94 ? -4.438 0.388 -10.867 1.00 83.94 94 MET A CA 1
ATOM 700 C C . MET A 1 94 ? -4.856 0.066 -9.432 1.00 83.94 94 MET A C 1
ATOM 702 O O . MET A 1 94 ? -5.877 0.569 -8.973 1.00 83.94 94 MET A O 1
ATOM 706 N N . VAL A 1 95 ? -4.039 -0.686 -8.685 1.00 83.69 95 VAL A N 1
ATOM 707 C CA . VAL A 1 95 ? -4.300 -0.965 -7.261 1.00 83.69 95 VAL A CA 1
ATOM 708 C C . VAL A 1 95 ? -4.368 0.331 -6.446 1.00 83.69 95 VAL A C 1
ATOM 710 O O . VAL A 1 95 ? -5.262 0.486 -5.615 1.00 83.69 95 VAL A O 1
ATOM 713 N N . SER A 1 96 ? -3.470 1.287 -6.704 1.00 80.38 96 SER A N 1
ATOM 714 C CA . SER A 1 96 ? -3.463 2.577 -6.004 1.00 80.38 96 SER A CA 1
ATOM 715 C C . SER A 1 96 ? -4.706 3.420 -6.310 1.00 80.38 96 SER A C 1
ATOM 717 O O . SER A 1 96 ? -5.273 4.019 -5.397 1.00 80.38 96 SER A O 1
ATOM 719 N N . VAL A 1 97 ? -5.139 3.470 -7.572 1.00 82.44 97 VAL A N 1
ATOM 720 C CA . VAL A 1 97 ? -6.335 4.215 -7.995 1.00 82.44 97 VAL A CA 1
ATOM 721 C C . VAL A 1 97 ? -7.597 3.556 -7.450 1.00 82.44 97 VAL A C 1
ATOM 723 O O . VAL A 1 97 ? -8.450 4.253 -6.911 1.00 82.44 97 VAL A O 1
ATOM 726 N N . ILE A 1 98 ? -7.701 2.225 -7.515 1.00 85.94 98 ILE A N 1
ATOM 727 C CA . ILE A 1 98 ? -8.824 1.482 -6.931 1.00 85.94 98 ILE A CA 1
ATOM 728 C C . ILE A 1 98 ? -8.887 1.729 -5.420 1.00 85.94 98 ILE A C 1
ATOM 730 O O . ILE A 1 98 ? -9.949 2.071 -4.911 1.00 85.94 98 ILE A O 1
ATOM 734 N N . GLY A 1 99 ? -7.762 1.637 -4.704 1.00 80.69 99 GLY A N 1
ATOM 735 C CA . GLY A 1 99 ? -7.713 1.921 -3.265 1.00 80.69 99 GLY A CA 1
ATOM 736 C C . GLY A 1 99 ? -8.156 3.348 -2.920 1.00 80.69 99 GLY A C 1
ATOM 737 O O . GLY A 1 99 ? -8.906 3.556 -1.965 1.00 80.69 99 GLY A O 1
ATOM 738 N N . LEU A 1 100 ? -7.758 4.328 -3.735 1.00 81.62 100 LEU A N 1
ATOM 739 C CA . LEU A 1 100 ? -8.203 5.712 -3.580 1.00 81.62 100 LEU A CA 1
ATOM 740 C C . LEU A 1 100 ? -9.712 5.852 -3.842 1.00 81.62 100 LEU A C 1
ATOM 742 O O . LEU A 1 100 ? -10.411 6.480 -3.051 1.00 81.62 100 LEU A O 1
ATOM 746 N N . LEU A 1 101 ? -10.231 5.229 -4.905 1.00 83.88 101 LEU A N 1
ATOM 747 C CA . LEU A 1 101 ? -11.659 5.232 -5.241 1.00 83.88 101 LEU A CA 1
ATOM 748 C C . LEU A 1 101 ? -12.516 4.601 -4.140 1.00 83.88 101 LEU A C 1
ATOM 750 O O . LEU A 1 101 ? -13.556 5.153 -3.788 1.00 83.88 101 LEU A O 1
ATOM 754 N N . LEU A 1 102 ? -12.056 3.495 -3.551 1.00 80.81 102 LEU A N 1
ATOM 755 C CA . LEU A 1 102 ? -12.726 2.831 -2.428 1.00 80.81 102 LEU A CA 1
ATOM 756 C C . LEU A 1 102 ? -12.771 3.696 -1.158 1.00 80.81 102 LEU A C 1
ATOM 758 O O . LEU A 1 102 ? -13.573 3.428 -0.270 1.00 80.81 102 LEU A O 1
ATOM 762 N N . THR A 1 103 ? -11.961 4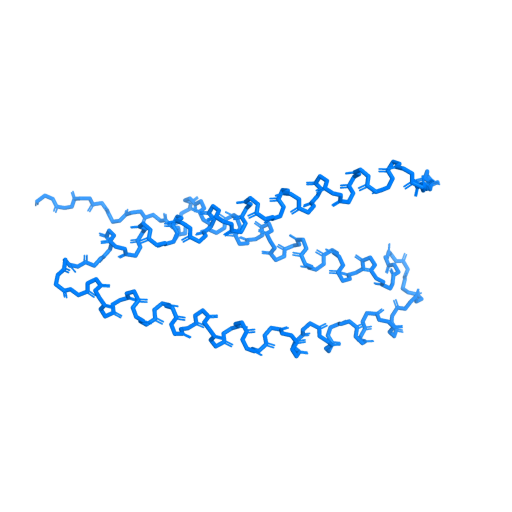.753 -1.066 1.00 72.00 103 THR A N 1
ATOM 763 C CA . THR A 1 103 ? -12.026 5.708 0.053 1.00 72.00 103 THR A CA 1
ATOM 764 C C . THR A 1 103 ? -13.187 6.704 -0.109 1.00 72.00 103 THR A C 1
ATOM 766 O O . THR A 1 103 ? -13.633 7.306 0.868 1.00 72.00 103 THR A O 1
ATOM 769 N N . PHE A 1 104 ? -13.725 6.875 -1.322 1.00 75.38 104 PHE A N 1
ATOM 770 C CA . PHE A 1 104 ? -14.871 7.749 -1.572 1.00 75.38 104 PHE A CA 1
ATOM 771 C C . PHE A 1 104 ? -16.209 7.042 -1.297 1.00 75.38 104 PHE A C 1
ATOM 773 O O . PHE A 1 104 ? -16.323 5.815 -1.255 1.00 75.38 104 PHE A O 1
ATOM 780 N N . ARG A 1 105 ? -17.269 7.836 -1.095 1.00 68.69 105 ARG A N 1
ATOM 781 C CA . ARG A 1 105 ? -18.635 7.303 -0.969 1.00 68.69 105 ARG A CA 1
ATOM 782 C C . ARG A 1 105 ? -19.021 6.585 -2.271 1.00 68.69 105 ARG A C 1
ATOM 784 O O . ARG A 1 105 ? -18.765 7.146 -3.336 1.00 68.69 105 ARG A O 1
ATOM 791 N N . PRO A 1 106 ? -19.643 5.391 -2.214 1.00 65.94 106 PRO A N 1
ATOM 792 C CA . PRO A 1 106 ? -20.385 4.804 -1.084 1.00 65.94 106 PRO A CA 1
ATOM 793 C C . PRO A 1 106 ? -19.608 3.845 -0.159 1.00 65.94 106 PRO A C 1
ATOM 795 O O . PRO A 1 106 ? -20.175 3.392 0.827 1.00 65.94 106 PRO A O 1
ATOM 798 N N . PHE A 1 107 ? -18.347 3.516 -0.442 1.00 63.78 107 PHE A N 1
ATOM 799 C CA . PHE A 1 107 ? -17.664 2.387 0.213 1.00 63.78 107 PHE A CA 1
ATOM 800 C C . PHE A 1 107 ? -17.162 2.696 1.632 1.00 63.78 107 PHE A C 1
ATOM 802 O O . PHE A 1 107 ? -17.225 1.848 2.517 1.00 63.78 107 PHE A O 1
ATOM 809 N N . CYS A 1 108 ? -16.721 3.933 1.862 1.00 61.47 108 CYS A N 1
ATOM 810 C CA . CYS A 1 108 ? -16.205 4.419 3.141 1.00 61.47 108 CYS A CA 1
ATOM 811 C C . CYS A 1 108 ? -17.111 5.525 3.718 1.00 61.47 108 CYS A C 1
ATOM 813 O O . CYS A 1 108 ? -16.692 6.661 3.951 1.00 61.47 108 CYS A O 1
ATOM 815 N N . SER A 1 109 ? -18.401 5.230 3.898 1.00 61.59 109 SER A N 1
ATOM 816 C CA . SER A 1 109 ? -19.349 6.155 4.528 1.00 61.59 109 SER 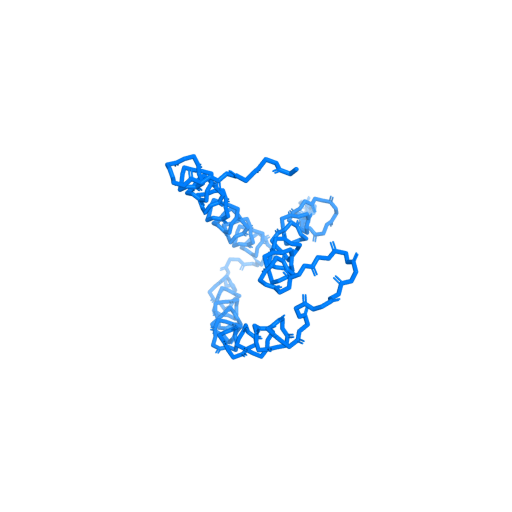A CA 1
ATOM 817 C C . SER A 1 109 ? -19.268 6.096 6.052 1.00 61.59 109 SER A C 1
ATOM 819 O O . SER A 1 109 ? -19.349 5.022 6.641 1.00 61.59 109 SER A O 1
ATOM 821 N N . MET A 1 110 ? -19.192 7.264 6.692 1.00 61.00 110 MET A N 1
ATOM 822 C CA . MET A 1 110 ? -19.439 7.384 8.130 1.00 61.00 110 MET A CA 1
ATOM 823 C C . MET A 1 110 ? -20.849 6.871 8.450 1.00 61.00 110 MET A C 1
ATOM 825 O O . MET A 1 110 ? -21.778 7.215 7.706 1.00 61.00 110 MET A O 1
ATOM 829 N N . PRO A 1 111 ? -21.036 6.111 9.544 1.00 60.25 111 PRO A N 1
ATOM 830 C CA . PRO A 1 111 ? -22.366 5.799 10.045 1.00 60.25 111 PRO A CA 1
ATOM 831 C C . PRO A 1 111 ? -23.158 7.100 10.212 1.00 60.25 111 PRO A C 1
ATOM 833 O O . PRO A 1 111 ? -22.646 8.078 10.765 1.00 60.25 111 PRO A O 1
ATOM 836 N N . SER A 1 112 ? -24.391 7.143 9.704 1.00 60.12 112 SER A N 1
ATOM 837 C CA . SER A 1 112 ? -25.302 8.250 9.991 1.00 60.12 112 SER A CA 1
ATOM 838 C C . SER A 1 112 ? -25.436 8.356 11.502 1.00 60.12 112 SER A C 1
ATOM 840 O O . SER A 1 112 ? -25.798 7.368 12.142 1.00 60.12 112 SER A O 1
ATOM 842 N N . ALA A 1 113 ? -25.107 9.529 12.052 1.00 54.78 113 ALA A N 1
ATOM 843 C CA . ALA A 1 113 ? -25.269 9.834 13.464 1.00 54.78 113 ALA A CA 1
ATOM 844 C C . ALA A 1 113 ? -26.733 9.589 13.844 1.00 54.78 113 ALA A C 1
ATOM 846 O O . ALA A 1 113 ? -27.594 10.443 13.639 1.00 54.78 113 ALA A O 1
ATOM 847 N N . THR A 1 114 ? -27.023 8.382 14.323 1.00 47.25 114 THR A N 1
ATOM 848 C CA . THR A 1 114 ? -28.298 8.080 14.951 1.00 47.25 114 THR A CA 1
ATOM 849 C C . THR A 1 114 ? -28.155 8.671 16.336 1.00 47.25 114 THR A C 1
ATOM 851 O O . THR A 1 114 ? -27.333 8.221 17.133 1.00 47.25 114 THR A O 1
ATOM 854 N N . ARG A 1 115 ? -28.823 9.808 16.483 1.00 39.03 115 ARG A N 1
ATOM 855 C CA . ARG A 1 115 ? -28.884 10.629 17.680 1.00 39.03 115 ARG A CA 1
ATOM 856 C C . ARG A 1 115 ? -29.489 9.853 18.841 1.00 39.03 115 ARG A C 1
ATOM 858 O O . ARG A 1 115 ? -30.411 9.054 18.569 1.00 39.03 115 ARG A O 1
#

Sequence (115 aa):
MSNLYGMELKVLINIASLLKNMFAATITIACNILQNASVPQEQRGVANGISVTLMSIFKAVAPATAGILFSWSQENITGLFLAGDLIMFLMLNMVSVIGLLLTFRPFCSMPSATR

Solvent-accessible surface area (backbone atoms only — not comparable to full-atom values): 6662 Å² total; per-residue (Å²): 131,89,78,72,60,74,67,63,40,53,52,52,53,49,53,54,50,51,51,52,51,50,51,54,51,50,52,53,52,53,51,52,52,50,52,53,72,74,41,61,79,89,46,38,65,59,54,50,47,54,51,53,51,52,51,49,53,51,62,66,4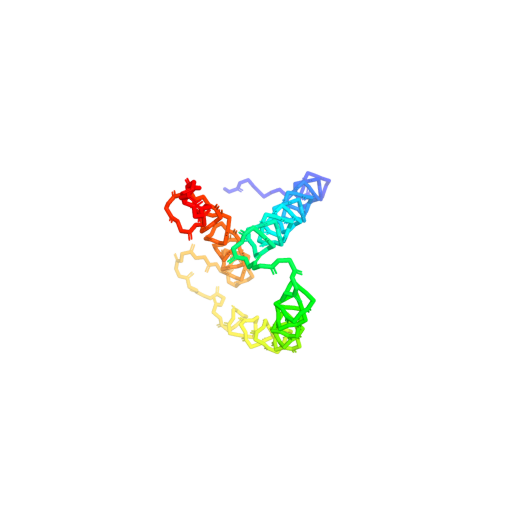7,44,61,58,55,50,50,54,51,49,55,52,26,64,72,40,52,82,48,98,85,57,46,17,70,56,46,50,53,50,52,57,48,50,54,51,51,50,57,54,55,50,57,37,80,83,72,54,60,74,76,77,84,80,125

Secondary structure (DSSP, 8-state):
-----THHHHHHHHHHHHHHHHHHHHHHHHHHHHHHHHS-GGGHHHHHHHHHHHHHHHHHHHHHHHHHHHHHHHH-TT-SSS-THHHHHHHHHHHHHHHHHHTSTTTTPPPP---

Mean predicted aligned error: 8.83 Å

Organism: Triticum turgidum subsp. durum (NCBI:txid4567)

pLDDT: mean 80.09, std 12.29, range [39.03, 94.5]

Radius of gyration: 18.83 Å; Cα contacts (8 Å, |Δi|>4): 49; chains: 1; bounding box: 46×28×54 Å

Foldseek 3Di:
DPPDDDPRVVVVVVVVVVVLVVLVVVLVVLVLVLQCLVDDPVCNVVSVVVVVVVVVVCVVCVVVVLVVVLVVLQVQQPDPPDGRVVVSVVVVVVVSVVSSVCSDPPNRDRPDPPD

InterPro domains:
  IPR036259 MFS transporter superfamily [G3DSA:1.20.1250.20] (8-103)
  IPR036259 MFS transporter superfamily [SSF103473] (12-104)